Protein AF-A0A0N5A944-F1 (afdb_monomer_lite)

Sequence (55 aa):
MWRIAGLTYVHFSRIATMVTRMCSKTAKSQNVAKASTTLKFIPWENGKPVKEDRE

InterPro domains:
  IPR006721 ATP synthase, F1 complex, epsilon subunit, mitochondrial [PF04627] (1-47)
  IPR036742 ATP synthase, F1 complex, epsilon subunit superfamily, mitochondrial [G3DSA:1.10.1620.20] (1-55)
  IPR036742 ATP synthase, F1 complex, epsilon subunit superfamily, mitochondrial [SSF48690] (1-37)

Secondary structure (DSSP, 8-state):
-TTTTT--HHHHHHHHHHHHHHH-GGGGT--------------EETTEE------

Foldseek 3Di:
DVVVVVDDPVNVVVVVVVVVLVPDPVNVVDPVPPPPPPDDDFDDDPRHTDDPPPD

Radius of gyration: 16.91 Å; chains: 1; bounding box: 31×20×44 Å

Organism: NCBI:txid451379

Structure (mmCIF, N/CA/C/O backbone):
data_AF-A0A0N5A944-F1
#
_entry.id   AF-A0A0N5A944-F1
#
loop_
_atom_site.group_PDB
_atom_site.id
_atom_site.type_symbol
_atom_site.label_atom_id
_atom_site.label_alt_id
_atom_site.label_comp_id
_atom_site.label_asym_id
_atom_site.label_entity_id
_atom_site.label_seq_id
_atom_site.pdbx_PDB_ins_code
_atom_site.Cartn_x
_atom_site.Cartn_y
_atom_site.Cartn_z
_atom_site.occupancy
_atom_site.B_iso_or_equiv
_atom_site.auth_seq_id
_atom_site.auth_comp_id
_atom_site.auth_asym_id
_atom_site.auth_atom_id
_atom_site.pdbx_PDB_model_num
ATOM 1 N N . MET A 1 1 ? -11.110 15.194 -4.475 1.00 81.19 1 MET A N 1
ATOM 2 C CA . MET A 1 1 ? -11.556 13.799 -4.720 1.00 81.19 1 MET A CA 1
ATOM 3 C C . MET A 1 1 ? -10.343 12.873 -4.638 1.00 81.19 1 M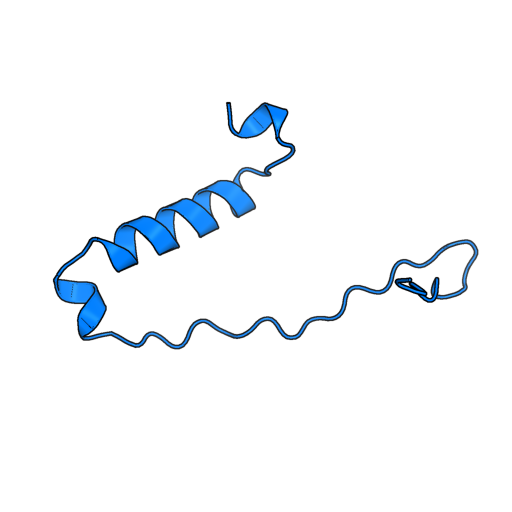ET A C 1
ATOM 5 O O . MET A 1 1 ? -9.311 13.212 -5.182 1.00 81.19 1 MET A O 1
ATOM 9 N N . TRP A 1 2 ? -10.413 11.718 -3.976 1.00 87.94 2 TRP A N 1
ATOM 10 C CA . TRP A 1 2 ? -9.249 10.818 -3.838 1.00 87.94 2 TRP A CA 1
ATOM 11 C C . TRP A 1 2 ? -8.850 10.132 -5.158 1.00 87.94 2 TRP A C 1
ATOM 13 O O . TRP A 1 2 ? -7.682 9.829 -5.371 1.00 87.94 2 TRP A O 1
ATOM 23 N N . ARG A 1 3 ? -9.806 9.965 -6.081 1.00 89.62 3 ARG A N 1
ATOM 24 C CA . ARG A 1 3 ? -9.579 9.396 -7.419 1.00 89.62 3 ARG A CA 1
ATOM 25 C C . ARG A 1 3 ? -8.664 10.253 -8.299 1.00 89.62 3 ARG A C 1
ATOM 27 O O . ARG A 1 3 ? -7.799 9.706 -8.965 1.00 89.62 3 ARG A O 1
ATOM 34 N N . ILE A 1 4 ? -8.817 11.579 -8.264 1.00 92.12 4 ILE A N 1
ATOM 35 C CA . ILE A 1 4 ? -7.981 12.504 -9.055 1.00 92.12 4 ILE A CA 1
ATOM 36 C C . ILE A 1 4 ? -6.542 12.597 -8.531 1.00 92.12 4 ILE A C 1
ATOM 38 O O . ILE A 1 4 ? -5.647 12.973 -9.270 1.00 92.12 4 ILE A O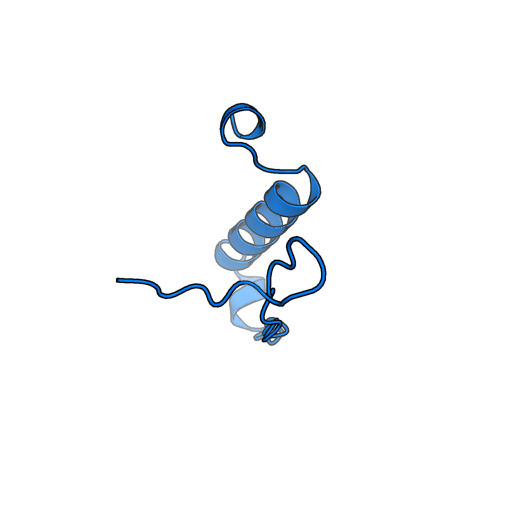 1
ATOM 42 N N . ALA A 1 5 ? -6.309 12.213 -7.273 1.00 89.88 5 ALA A N 1
ATOM 43 C CA . ALA A 1 5 ? -4.980 12.160 -6.668 1.00 89.88 5 ALA A CA 1
ATOM 44 C C . ALA A 1 5 ? -4.221 10.859 -7.004 1.00 89.88 5 ALA A C 1
ATOM 46 O O . ALA A 1 5 ? -3.191 10.578 -6.400 1.00 89.88 5 ALA A O 1
ATOM 47 N N . GLY A 1 6 ? -4.756 10.020 -7.902 1.00 91.62 6 GLY A N 1
ATOM 48 C CA . GLY A 1 6 ? -4.133 8.753 -8.291 1.00 91.62 6 GLY A CA 1
ATOM 49 C C . GLY A 1 6 ? -4.213 7.650 -7.229 1.00 91.62 6 GLY A C 1
ATOM 50 O O . GLY A 1 6 ? -3.555 6.619 -7.360 1.00 91.62 6 GLY A O 1
ATOM 51 N N . LEU A 1 7 ? -5.018 7.818 -6.172 1.00 91.75 7 LEU A N 1
ATOM 52 C CA . LEU A 1 7 ? -5.196 6.772 -5.165 1.00 91.75 7 LEU A CA 1
ATOM 53 C C . LEU A 1 7 ? -6.072 5.642 -5.713 1.00 91.75 7 LEU A C 1
ATOM 55 O O . LEU A 1 7 ? -7.229 5.845 -6.097 1.00 91.75 7 LEU A O 1
ATOM 59 N N . THR A 1 8 ? -5.545 4.418 -5.673 1.00 94.00 8 THR A N 1
ATOM 60 C CA . THR A 1 8 ? -6.346 3.217 -5.927 1.00 94.00 8 THR A CA 1
ATOM 61 C C . THR A 1 8 ? -7.330 2.980 -4.780 1.00 94.00 8 THR A C 1
ATOM 63 O O . THR A 1 8 ? -7.118 3.421 -3.648 1.00 94.00 8 THR A O 1
ATOM 66 N N . TYR A 1 9 ? -8.411 2.240 -5.051 1.00 92.69 9 TYR A N 1
ATOM 67 C CA . TYR A 1 9 ? -9.408 1.886 -4.031 1.00 92.69 9 TYR A CA 1
ATOM 68 C C . TYR A 1 9 ? -8.782 1.180 -2.818 1.00 92.69 9 TYR A C 1
ATOM 70 O O . TYR A 1 9 ? -9.111 1.497 -1.677 1.00 92.69 9 TYR A O 1
ATOM 78 N N . VAL A 1 10 ? -7.828 0.278 -3.065 1.00 91.00 10 VAL A N 1
ATOM 79 C CA . VAL A 1 10 ? -7.097 -0.446 -2.015 1.00 91.00 10 VAL A CA 1
ATOM 80 C C . VAL A 1 10 ? -6.245 0.507 -1.176 1.00 91.00 10 VAL A C 1
ATOM 82 O O . VAL A 1 10 ? -6.158 0.354 0.042 1.00 91.00 10 VAL A O 1
ATOM 85 N N . HIS A 1 11 ? -5.624 1.510 -1.802 1.00 89.94 11 HIS A N 1
ATOM 86 C CA . HIS A 1 11 ? -4.823 2.487 -1.069 1.00 89.94 11 HIS A CA 1
ATOM 87 C C . HIS A 1 11 ? -5.708 3.384 -0.198 1.00 89.94 11 HIS A C 1
ATOM 89 O O . HIS A 1 11 ? -5.407 3.610 0.974 1.00 89.94 11 HIS A O 1
ATOM 95 N N . PHE A 1 12 ? -6.846 3.814 -0.744 1.00 93.75 12 PHE A N 1
ATOM 96 C CA . PHE A 1 12 ? -7.840 4.597 -0.021 1.00 93.75 12 PHE A CA 1
ATOM 97 C C . PHE A 1 12 ? -8.398 3.845 1.200 1.00 93.75 12 PHE A C 1
ATOM 99 O O . PHE A 1 12 ? -8.395 4.388 2.306 1.00 93.75 12 PHE A O 1
ATOM 106 N N . SER A 1 13 ? -8.818 2.585 1.044 1.00 91.56 13 SER A N 1
ATOM 107 C CA . SER A 1 13 ? -9.365 1.788 2.154 1.00 91.56 13 SER A CA 1
ATOM 108 C C . SER A 1 13 ? -8.319 1.486 3.235 1.00 91.56 13 SER A C 1
ATOM 110 O O . SER A 1 13 ? -8.631 1.518 4.429 1.00 91.56 13 SER A O 1
ATOM 112 N N . ARG A 1 14 ? -7.050 1.282 2.855 1.00 89.62 14 ARG A N 1
ATOM 113 C CA . ARG A 1 14 ? -5.932 1.179 3.810 1.00 89.62 14 ARG A CA 1
ATOM 114 C C . ARG A 1 14 ? -5.768 2.448 4.645 1.00 89.62 14 ARG A C 1
ATOM 116 O O . ARG A 1 14 ? -5.608 2.348 5.857 1.00 89.62 14 ARG A O 1
ATOM 123 N N . ILE A 1 15 ? -5.833 3.628 4.033 1.00 90.69 15 ILE A N 1
ATOM 124 C CA . ILE A 1 15 ? -5.735 4.901 4.765 1.00 90.69 15 ILE A CA 1
ATOM 125 C C . ILE A 1 15 ? -6.937 5.067 5.700 1.00 90.69 15 ILE A C 1
ATOM 127 O O . ILE A 1 15 ? -6.757 5.346 6.885 1.00 90.69 15 ILE A O 1
ATOM 131 N N . ALA A 1 16 ? -8.152 4.826 5.202 1.00 91.69 16 ALA A N 1
ATOM 132 C CA . ALA A 1 16 ? -9.371 4.945 5.996 1.00 91.69 16 ALA A CA 1
ATOM 133 C C . ALA A 1 16 ? -9.334 4.034 7.233 1.00 91.69 16 ALA A C 1
ATOM 135 O O . ALA A 1 16 ? -9.562 4.498 8.344 1.00 91.69 16 ALA A O 1
ATOM 136 N N . THR A 1 17 ? -8.950 2.764 7.071 1.00 87.69 17 THR A N 1
ATOM 137 C CA . THR A 1 17 ? -8.837 1.826 8.202 1.00 87.69 17 THR A CA 1
ATOM 138 C C . THR A 1 17 ? -7.802 2.266 9.239 1.00 87.69 17 THR A C 1
ATOM 140 O O . THR A 1 17 ? -8.039 2.092 10.435 1.00 87.69 17 THR A O 1
ATOM 143 N N . MET A 1 18 ? -6.683 2.870 8.822 1.00 85.19 18 MET A N 1
ATOM 144 C CA . MET A 1 18 ? -5.703 3.440 9.756 1.00 85.19 18 MET A CA 1
ATOM 145 C C . MET A 1 18 ? -6.296 4.597 10.560 1.00 85.19 18 MET A C 1
ATOM 147 O O . MET A 1 18 ? -6.178 4.602 11.784 1.00 85.19 18 MET A O 1
ATOM 151 N N . VAL A 1 19 ? -6.964 5.538 9.890 1.00 89.50 19 VAL A N 1
ATOM 152 C CA . VAL A 1 19 ? -7.591 6.700 10.537 1.00 89.50 19 VAL A CA 1
ATOM 153 C C . VAL A 1 19 ? -8.698 6.255 11.494 1.00 89.50 19 VAL A C 1
ATOM 155 O O . VAL A 1 19 ? -8.716 6.666 12.652 1.00 89.50 19 VAL A O 1
ATOM 158 N N . THR A 1 20 ? -9.568 5.338 11.065 1.00 88.50 20 THR A N 1
ATOM 159 C CA . THR A 1 20 ? -10.636 4.782 11.907 1.00 88.50 20 THR A CA 1
ATOM 160 C C . THR A 1 20 ? -10.083 4.118 13.167 1.00 88.50 20 THR A C 1
ATOM 162 O O . THR A 1 20 ? -10.654 4.279 14.245 1.00 88.50 20 THR A O 1
ATOM 165 N N . ARG A 1 21 ? -8.953 3.403 13.067 1.00 82.50 21 ARG A N 1
ATOM 166 C CA . ARG A 1 21 ? -8.278 2.834 14.241 1.00 82.50 21 ARG A CA 1
ATOM 167 C C . ARG A 1 21 ? -7.754 3.935 15.159 1.00 82.50 21 ARG A C 1
ATOM 169 O O . ARG A 1 21 ? -8.049 3.894 16.341 1.00 82.50 21 ARG A O 1
ATOM 176 N N . MET A 1 22 ? -7.062 4.948 14.643 1.00 82.81 22 MET A N 1
ATOM 177 C CA . MET A 1 22 ? -6.526 6.045 15.469 1.00 82.81 22 MET A CA 1
ATOM 178 C C . MET A 1 22 ? -7.606 6.787 16.270 1.00 82.81 22 MET A C 1
ATOM 180 O O . MET A 1 22 ? -7.363 7.194 17.405 1.00 82.81 22 MET A O 1
AT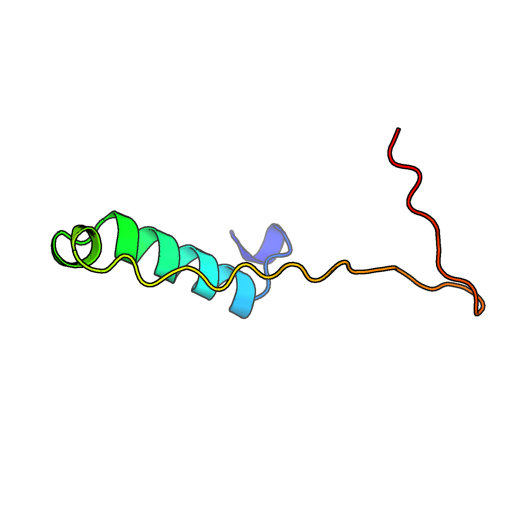OM 184 N N . CYS A 1 23 ? -8.801 6.938 15.700 1.00 84.88 23 CYS A N 1
ATOM 185 C CA . CYS A 1 23 ? -9.915 7.626 16.349 1.00 84.88 23 CYS A CA 1
ATOM 186 C C . CYS A 1 23 ? -10.722 6.737 17.315 1.00 84.88 23 CYS A C 1
ATOM 188 O O . CYS A 1 23 ? -11.536 7.252 18.082 1.00 84.88 23 CYS A O 1
ATOM 190 N N . SER A 1 24 ? -10.524 5.415 17.305 1.00 81.88 24 SER A N 1
ATOM 191 C CA . SER A 1 24 ? -11.281 4.487 18.150 1.00 81.88 24 SER A CA 1
ATOM 192 C C . SER A 1 24 ? -10.617 4.299 19.519 1.00 81.88 24 SER A C 1
ATOM 194 O O . SER A 1 24 ? -9.451 3.913 19.612 1.00 81.88 24 SER A O 1
ATOM 196 N N . LYS A 1 25 ? -11.373 4.509 20.609 1.00 69.31 25 LYS A N 1
ATOM 197 C CA . LYS A 1 25 ? -10.906 4.313 22.002 1.00 69.31 25 LYS A CA 1
ATOM 198 C C . LYS A 1 25 ? -10.349 2.901 22.248 1.00 69.31 25 LYS A C 1
ATOM 200 O O . LYS A 1 25 ? -9.384 2.755 22.993 1.00 69.31 25 LYS A O 1
ATOM 205 N N . THR A 1 26 ? -10.909 1.889 21.586 1.00 64.12 26 THR A N 1
ATOM 206 C CA . THR A 1 26 ? -10.505 0.476 21.696 1.00 64.12 26 THR A CA 1
ATOM 207 C C . THR A 1 26 ? -9.141 0.195 21.053 1.00 64.12 26 THR A C 1
ATOM 209 O O . THR A 1 26 ? -8.421 -0.708 21.475 1.00 64.12 26 THR A O 1
ATOM 212 N N . ALA A 1 27 ? -8.730 0.988 20.060 1.00 56.81 27 ALA A N 1
ATOM 213 C CA . ALA A 1 27 ? -7.512 0.741 19.289 1.00 56.81 27 ALA A CA 1
ATOM 214 C C . ALA A 1 27 ? -6.217 1.181 19.992 1.00 56.81 27 ALA A C 1
ATOM 216 O O . ALA A 1 27 ? -5.144 0.751 19.584 1.00 56.81 27 ALA A O 1
ATOM 217 N N . LYS A 1 28 ? -6.289 1.982 21.070 1.00 55.53 28 LYS A N 1
ATOM 218 C CA . LYS A 1 28 ? -5.110 2.293 21.904 1.00 55.53 28 LYS A CA 1
ATOM 219 C C . LYS A 1 28 ? -4.540 1.055 22.610 1.00 55.53 28 LYS A C 1
ATOM 221 O O . LYS A 1 28 ? -3.361 1.044 22.938 1.00 55.53 28 LYS A O 1
ATOM 226 N N . SER A 1 29 ? -5.365 0.031 22.850 1.00 53.31 29 SER A N 1
ATOM 227 C CA . SER A 1 29 ? -4.950 -1.209 23.524 1.00 53.31 29 SER A CA 1
ATOM 228 C C . SER A 1 29 ? -4.356 -2.232 22.556 1.00 53.31 29 SER A C 1
ATOM 230 O O . SER A 1 29 ? -3.469 -2.997 22.929 1.00 53.31 29 SER A O 1
ATOM 232 N N . GLN A 1 30 ? -4.791 -2.222 21.297 1.00 55.44 30 GLN A N 1
ATOM 233 C CA . GLN A 1 30 ? -4.274 -3.130 20.289 1.00 55.44 30 GLN A CA 1
ATOM 234 C C . GLN A 1 30 ? -3.201 -2.418 19.466 1.00 55.44 30 GLN A C 1
ATOM 236 O O . GLN A 1 30 ? -3.460 -1.908 18.376 1.00 55.4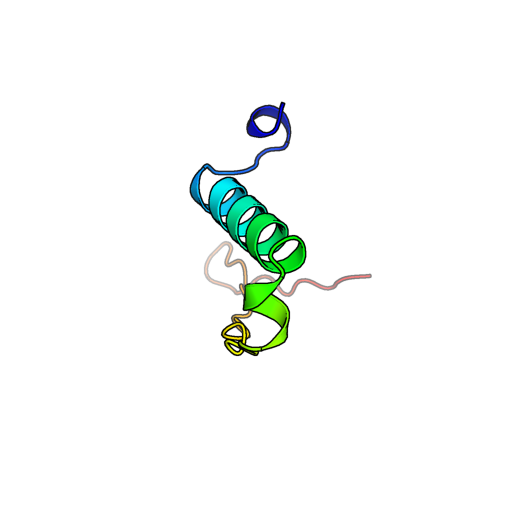4 30 GLN A O 1
ATOM 241 N N . ASN A 1 31 ? -1.966 -2.453 19.973 1.00 54.09 31 ASN A N 1
ATOM 242 C CA . ASN A 1 31 ? -0.760 -2.421 19.146 1.00 54.09 31 ASN A CA 1
ATOM 243 C C . ASN A 1 31 ? -0.784 -3.638 18.201 1.00 54.09 31 ASN A C 1
ATOM 245 O O . ASN A 1 31 ? 0.024 -4.556 18.324 1.00 54.09 31 ASN A O 1
ATOM 249 N N . VAL A 1 32 ? -1.743 -3.696 17.271 1.00 57.38 32 VAL A N 1
ATOM 250 C CA . VAL A 1 32 ? -1.687 -4.619 16.143 1.00 57.38 32 VAL A CA 1
ATOM 251 C C . VAL A 1 32 ? -0.535 -4.099 15.316 1.00 57.38 32 VAL A C 1
ATOM 253 O O . VAL A 1 32 ? -0.709 -3.151 14.546 1.00 57.38 32 VAL A O 1
ATOM 256 N N . ALA A 1 33 ? 0.650 -4.649 15.580 1.00 58.69 33 ALA A N 1
ATOM 257 C CA . ALA A 1 33 ? 1.880 -4.343 14.886 1.00 58.69 33 ALA A CA 1
ATOM 258 C C . ALA A 1 33 ? 1.553 -4.248 13.398 1.00 58.69 33 ALA A C 1
ATOM 260 O O . ALA A 1 33 ? 1.166 -5.222 12.750 1.00 58.69 33 ALA A O 1
ATOM 261 N N . LYS A 1 34 ? 1.590 -3.018 12.886 1.00 61.88 34 LYS A N 1
ATOM 262 C CA . LYS A 1 34 ? 1.428 -2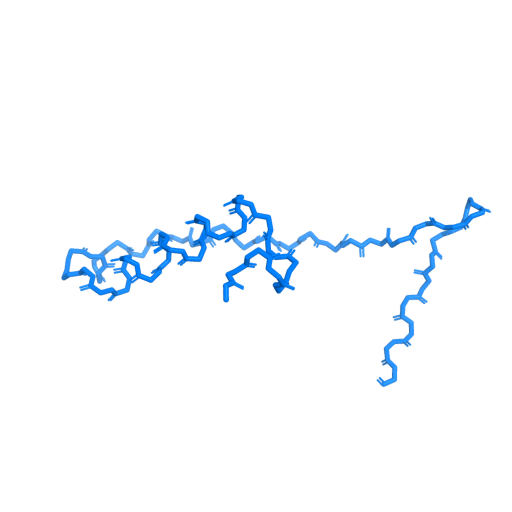.747 11.468 1.00 61.88 34 LYS A CA 1
ATOM 263 C C . LYS A 1 34 ? 2.520 -3.582 10.813 1.00 61.88 34 LYS A C 1
ATOM 265 O O . LYS A 1 34 ? 3.684 -3.342 11.116 1.00 61.88 34 LYS A O 1
ATOM 270 N N . ALA A 1 35 ? 2.164 -4.582 10.008 1.00 61.72 35 ALA A N 1
ATOM 271 C CA . ALA A 1 35 ? 3.165 -5.360 9.292 1.00 61.72 35 ALA A CA 1
ATOM 272 C C . ALA A 1 35 ? 3.993 -4.363 8.475 1.00 61.72 35 ALA A C 1
ATOM 274 O O . ALA A 1 35 ? 3.481 -3.746 7.533 1.00 61.72 35 ALA A O 1
ATOM 275 N N . SER A 1 36 ? 5.225 -4.105 8.913 1.00 60.56 36 SER A N 1
ATOM 276 C CA . SER A 1 36 ? 6.127 -3.184 8.244 1.00 60.56 36 SER A CA 1
ATOM 277 C C . SER A 1 36 ? 6.417 -3.796 6.886 1.00 60.56 36 SER A C 1
ATOM 279 O O . SER A 1 36 ? 7.089 -4.816 6.759 1.00 60.56 36 SER A O 1
ATOM 281 N N . THR A 1 37 ? 5.824 -3.219 5.844 1.00 67.81 37 THR A N 1
ATOM 282 C CA . THR A 1 37 ? 6.123 -3.639 4.480 1.00 67.81 37 THR A CA 1
ATOM 283 C C . THR A 1 37 ? 7.478 -3.048 4.121 1.00 67.81 37 THR A C 1
ATOM 285 O O . THR A 1 37 ? 7.564 -1.966 3.551 1.00 67.81 37 THR A O 1
ATOM 288 N N . THR A 1 38 ? 8.545 -3.753 4.489 1.00 69.44 38 THR A N 1
ATOM 289 C CA . THR A 1 38 ? 9.924 -3.473 4.066 1.00 69.44 38 THR A CA 1
ATOM 290 C C . THR A 1 38 ? 10.149 -4.049 2.665 1.00 69.44 38 THR A C 1
ATOM 292 O O . THR A 1 38 ? 11.094 -4.796 2.433 1.00 69.44 38 THR A O 1
ATOM 295 N N . LEU A 1 39 ? 9.242 -3.778 1.723 1.00 75.19 39 LEU A N 1
ATOM 296 C CA . LEU A 1 39 ? 9.423 -4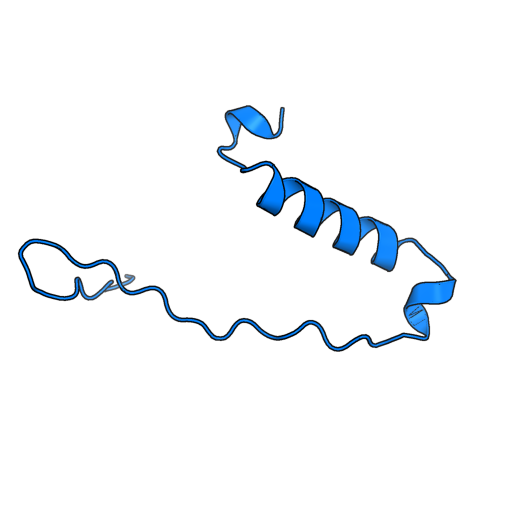.210 0.340 1.00 75.19 39 LEU A CA 1
ATOM 297 C C . LEU A 1 39 ? 9.982 -3.040 -0.461 1.00 75.19 39 LEU A C 1
ATOM 299 O O . LEU A 1 39 ? 9.311 -2.027 -0.651 1.00 75.19 39 LEU A O 1
ATOM 303 N N . LYS A 1 40 ? 11.232 -3.180 -0.905 1.00 78.44 40 LYS A N 1
ATOM 304 C CA . LYS A 1 40 ? 11.853 -2.241 -1.838 1.00 78.44 40 LYS A CA 1
ATOM 305 C C . LYS A 1 40 ? 11.347 -2.575 -3.237 1.00 78.44 40 LYS A C 1
ATOM 307 O O . LYS A 1 40 ? 11.620 -3.660 -3.742 1.00 78.44 40 LYS A O 1
ATOM 312 N N . PHE A 1 41 ? 10.605 -1.657 -3.844 1.00 81.25 41 PHE A N 1
ATOM 313 C CA . PHE A 1 41 ? 10.267 -1.750 -5.258 1.00 81.25 41 PHE A CA 1
ATOM 314 C C . PHE A 1 41 ? 11.455 -1.223 -6.057 1.00 81.25 41 PHE A C 1
ATOM 316 O O . PHE A 1 41 ? 11.913 -0.114 -5.807 1.00 81.25 41 PHE A O 1
ATOM 323 N N . ILE A 1 42 ? 11.974 -2.041 -6.969 1.00 86.50 42 ILE A N 1
ATOM 324 C CA . ILE A 1 42 ? 13.037 -1.648 -7.893 1.00 86.50 42 ILE A CA 1
ATOM 325 C C . ILE A 1 42 ? 12.398 -1.636 -9.281 1.00 86.50 42 ILE A C 1
ATOM 327 O O . ILE A 1 42 ? 11.951 -2.699 -9.719 1.00 86.50 42 ILE A O 1
ATOM 331 N N . PRO A 1 43 ? 12.294 -0.479 -9.953 1.00 83.62 43 PRO A N 1
ATOM 332 C CA . PRO A 1 43 ? 11.826 -0.430 -11.331 1.00 83.62 43 PRO A CA 1
ATOM 333 C C . PRO A 1 43 ? 12.857 -1.080 -12.265 1.00 83.62 43 PRO A C 1
ATOM 335 O O . PRO A 1 43 ? 14.063 -0.960 -12.056 1.00 83.62 43 PRO A O 1
ATOM 338 N N . TRP A 1 44 ? 12.392 -1.811 -13.277 1.00 87.06 44 TRP A N 1
ATOM 339 C CA . TRP A 1 44 ? 13.237 -2.458 -14.286 1.00 87.06 44 TRP A CA 1
ATOM 340 C C . TRP A 1 44 ? 12.872 -1.911 -15.657 1.00 87.06 44 TRP A C 1
ATOM 342 O O . TRP A 1 44 ? 11.701 -1.914 -16.021 1.00 87.06 44 TRP A O 1
ATOM 352 N N . GLU A 1 45 ? 13.874 -1.507 -16.426 1.00 89.31 45 GLU A N 1
ATOM 353 C CA . GLU A 1 45 ? 13.714 -1.029 -17.800 1.00 89.31 45 GLU A CA 1
ATOM 354 C C . GLU A 1 45 ? 14.791 -1.687 -18.668 1.00 89.31 45 GLU A C 1
ATOM 356 O O . GLU A 1 45 ? 15.943 -1.825 -18.246 1.00 89.31 45 GLU A O 1
ATOM 361 N N . ASN A 1 46 ? 14.426 -2.146 -19.870 1.00 83.25 46 ASN A N 1
ATOM 362 C CA . ASN A 1 46 ? 15.344 -2.803 -20.819 1.00 83.25 46 ASN A CA 1
ATOM 363 C C . ASN A 1 46 ? 16.219 -3.926 -20.209 1.00 83.25 46 ASN A C 1
ATOM 365 O O . ASN A 1 46 ? 17.390 -4.088 -20.555 1.00 83.25 46 ASN A O 1
ATOM 369 N N . GLY A 1 47 ? 15.661 -4.701 -19.272 1.00 86.50 47 GLY A N 1
ATOM 370 C CA . GLY A 1 47 ? 16.334 -5.849 -18.654 1.00 86.50 47 GLY A CA 1
ATOM 371 C C . GLY A 1 47 ? 17.376 -5.509 -17.583 1.00 86.50 47 GLY A C 1
ATOM 372 O O . GLY A 1 47 ? 18.087 -6.409 -17.137 1.00 86.50 47 GLY A O 1
ATOM 373 N N . LYS A 1 48 ? 17.478 -4.247 -17.145 1.00 86.69 48 LYS A N 1
ATOM 374 C CA . LYS A 1 48 ? 18.345 -3.843 -16.029 1.00 86.69 48 LYS A CA 1
ATOM 375 C C . LYS A 1 48 ? 17.527 -3.139 -14.939 1.00 86.69 48 LYS A C 1
ATOM 377 O O . LYS A 1 48 ? 16.620 -2.371 -15.264 1.00 86.69 48 LYS A O 1
ATOM 382 N N . PRO A 1 49 ? 17.832 -3.376 -13.649 1.00 83.75 49 PRO A N 1
ATOM 383 C CA . PRO A 1 49 ? 17.229 -2.608 -12.572 1.00 83.75 49 PRO A CA 1
ATOM 384 C C . PRO A 1 49 ? 17.674 -1.150 -12.695 1.00 83.75 49 PRO A C 1
ATOM 386 O O . PRO A 1 49 ? 18.873 -0.859 -12.750 1.00 83.75 49 PRO A O 1
ATOM 389 N N . VAL A 1 50 ? 16.708 -0.240 -12.736 1.00 84.50 50 VAL A N 1
ATOM 390 C CA . VAL A 1 50 ? 16.959 1.196 -12.680 1.00 84.50 50 VAL A CA 1
ATOM 391 C C . VAL A 1 50 ? 17.375 1.504 -11.245 1.00 84.50 50 VAL A C 1
ATOM 393 O O . VAL A 1 50 ? 16.612 1.287 -10.302 1.00 84.50 50 VAL A O 1
ATOM 396 N N . LYS A 1 51 ? 18.621 1.948 -11.060 1.00 74.12 51 LYS A N 1
ATOM 397 C CA . LYS A 1 51 ? 19.049 2.507 -9.778 1.00 74.12 51 LYS A CA 1
ATOM 398 C C . LYS A 1 51 ? 18.382 3.866 -9.650 1.00 74.12 51 LYS A C 1
ATOM 400 O O . LYS A 1 51 ? 18.599 4.745 -10.473 1.00 74.12 51 LYS A O 1
ATOM 405 N N . GLU A 1 52 ? 17.526 3.998 -8.652 1.00 64.31 52 GLU A N 1
ATOM 406 C CA . GLU A 1 52 ? 16.931 5.278 -8.309 1.00 64.31 52 GLU A CA 1
ATOM 407 C C . GLU A 1 52 ? 17.977 6.060 -7.505 1.00 64.31 52 GLU A C 1
ATOM 409 O O . GLU A 1 52 ? 18.050 5.955 -6.279 1.00 64.31 52 GLU A O 1
ATOM 414 N N . ASP A 1 53 ? 18.859 6.766 -8.218 1.00 60.50 53 ASP A N 1
ATOM 415 C CA . ASP A 1 53 ? 19.761 7.759 -7.637 1.00 60.50 53 ASP A CA 1
ATOM 416 C C . ASP A 1 53 ? 18.892 8.954 -7.215 1.00 60.50 53 ASP A C 1
ATOM 418 O O . ASP A 1 53 ? 18.595 9.854 -7.996 1.00 60.50 53 ASP A O 1
ATOM 422 N N . ARG A 1 54 ? 18.362 8.895 -5.991 1.00 54.28 54 ARG A N 1
ATOM 423 C CA . ARG A 1 54 ? 17.597 9.988 -5.389 1.00 54.28 54 ARG A CA 1
ATOM 424 C C . ARG A 1 54 ? 18.587 11.055 -4.898 1.00 54.28 54 ARG A C 1
ATOM 426 O O . ARG A 1 54 ? 19.121 10.906 -3.799 1.00 54.28 54 ARG A O 1
ATOM 433 N N . GLU A 1 55 ? 18.835 12.069 -5.730 1.00 36.22 55 GLU A N 1
ATOM 434 C CA . GLU A 1 55 ? 19.370 13.389 -5.330 1.00 36.22 55 GLU A CA 1
ATOM 435 C C . GLU A 1 55 ? 18.393 14.153 -4.420 1.00 36.22 55 GLU A C 1
ATOM 437 O O . GLU A 1 55 ? 17.157 13.965 -4.559 1.00 36.22 55 GLU A O 1
#

pLDDT: mean 77.7, std 14.31, range [36.22, 94.0]